Protein AF-A0A973W1R2-F1 (afdb_monomer_lite)

Foldseek 3Di:
DPPPDDQQDDPPVLVVVLVVLVVVLVVDDDPVVNVVSVVVNVVSVVVSDDPPDPDDVVRDDDPDD

pLDDT: mean 73.3, std 17.0, range [40.31, 94.19]

Secondary structure (DSSP, 8-state):
----PPP----HHHHHHHHHHHHHHHH---HHHHHHHHHHHHHHHHHHSPTT----GGG------

Radius of gyration: 13.62 Å; chains: 1; bounding box: 25×29×42 Å

Structure (mmCIF, N/CA/C/O backbone):
data_AF-A0A973W1R2-F1
#
_entry.id   AF-A0A973W1R2-F1
#
loop_
_atom_site.group_PDB
_atom_site.id
_atom_site.type_symbol
_atom_site.label_atom_id
_atom_site.label_alt_id
_atom_site.label_comp_id
_atom_site.label_asym_id
_atom_site.label_entity_id
_atom_site.label_seq_id
_atom_site.pdbx_PDB_ins_code
_atom_site.Cartn_x
_atom_site.Cartn_y
_atom_site.Cartn_z
_atom_site.occupancy
_atom_site.B_iso_or_equiv
_atom_site.auth_seq_id
_atom_site.auth_comp_id
_atom_site.auth_asym_id
_atom_site.auth_atom_id
_atom_site.pdbx_PDB_model_num
ATOM 1 N N . MET A 1 1 ? -2.910 5.854 30.579 1.00 41.53 1 MET A N 1
ATOM 2 C CA . MET A 1 1 ? -4.132 5.126 30.170 1.00 41.53 1 MET A CA 1
ATOM 3 C C . MET A 1 1 ? -3.775 4.219 29.002 1.00 41.53 1 MET A C 1
ATOM 5 O O . MET A 1 1 ? -3.142 4.727 28.080 1.00 41.53 1 MET A O 1
ATOM 9 N N . PRO A 1 2 ? -4.078 2.909 29.030 1.00 47.41 2 PRO A N 1
ATOM 10 C CA . PRO A 1 2 ? -3.855 2.060 27.866 1.00 47.41 2 PRO A CA 1
ATOM 11 C C . PRO A 1 2 ? -4.800 2.524 26.756 1.00 47.41 2 PRO A C 1
ATOM 13 O O . PRO A 1 2 ? -6.015 2.527 26.927 1.00 47.41 2 PRO A O 1
ATOM 16 N N . ILE A 1 3 ? -4.239 2.982 25.638 1.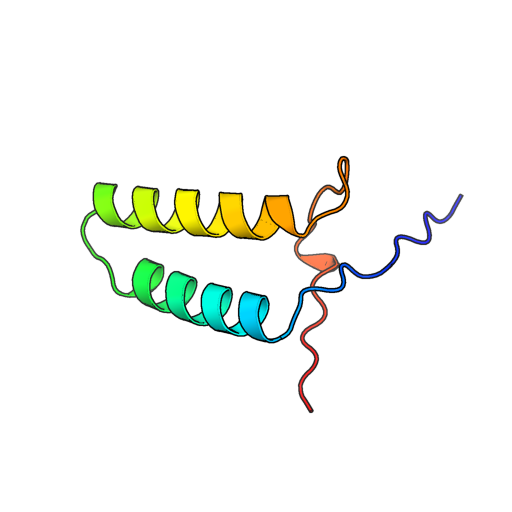00 56.91 3 ILE A N 1
ATOM 17 C CA . ILE A 1 3 ? -5.034 3.327 24.463 1.00 56.91 3 ILE A CA 1
ATOM 18 C C . ILE A 1 3 ? -5.437 1.997 23.826 1.00 56.91 3 ILE A C 1
ATOM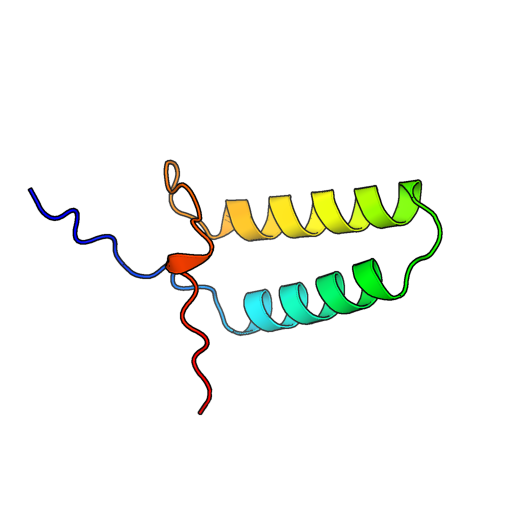 20 O O . ILE A 1 3 ? -4.643 1.375 23.124 1.00 56.91 3 ILE A O 1
ATOM 24 N N . THR A 1 4 ? -6.654 1.536 24.097 1.00 53.16 4 THR A N 1
ATOM 25 C CA . THR A 1 4 ? -7.291 0.432 23.373 1.00 53.16 4 THR A CA 1
ATOM 26 C C . THR A 1 4 ? -7.619 0.910 21.960 1.00 53.16 4 THR A C 1
ATOM 28 O O . THR A 1 4 ? -8.721 1.363 21.661 1.00 53.16 4 THR A O 1
ATOM 31 N N . ARG A 1 5 ? -6.619 0.880 21.076 1.00 56.28 5 ARG A N 1
ATOM 32 C CA . ARG A 1 5 ? -6.815 1.176 19.656 1.00 56.28 5 ARG A CA 1
ATOM 33 C C . ARG A 1 5 ? -7.509 -0.016 19.023 1.00 56.28 5 ARG A C 1
ATOM 35 O O . ARG A 1 5 ? -7.007 -1.136 19.104 1.00 56.28 5 ARG A O 1
ATOM 42 N N . LYS A 1 6 ? -8.677 0.224 18.428 1.00 57.59 6 LYS A N 1
ATOM 43 C CA . LYS A 1 6 ? -9.352 -0.799 17.630 1.00 57.59 6 LYS A CA 1
ATOM 44 C C . LYS A 1 6 ? -8.401 -1.239 16.507 1.00 57.59 6 LYS A C 1
ATOM 46 O O . LYS A 1 6 ? -7.765 -0.364 15.912 1.00 57.59 6 LYS A O 1
ATOM 51 N N . PRO A 1 7 ? -8.275 -2.549 16.236 1.00 63.03 7 PRO A N 1
ATOM 52 C CA . PRO A 1 7 ? -7.573 -3.028 15.054 1.00 63.03 7 PRO A CA 1
ATOM 53 C C . PRO A 1 7 ? -8.111 -2.308 13.818 1.00 63.03 7 PRO A C 1
ATOM 55 O O . PRO A 1 7 ? -9.315 -2.077 13.714 1.00 63.03 7 PRO A O 1
ATOM 58 N N . ILE A 1 8 ? -7.222 -1.924 12.905 1.00 66.56 8 ILE A N 1
ATOM 59 C CA . ILE A 1 8 ? -7.640 -1.358 11.624 1.00 66.56 8 ILE A CA 1
ATOM 60 C C . ILE A 1 8 ? -8.279 -2.503 10.841 1.00 66.56 8 ILE A C 1
ATOM 62 O O . ILE A 1 8 ? -7.591 -3.429 10.412 1.00 66.56 8 ILE A O 1
ATOM 66 N N . GLU A 1 9 ? -9.598 -2.462 10.695 1.00 70.69 9 GLU A N 1
ATOM 67 C CA . GLU A 1 9 ? -10.327 -3.425 9.879 1.00 70.69 9 GLU A CA 1
ATOM 68 C C . GLU A 1 9 ? -10.158 -3.042 8.409 1.00 70.69 9 GLU A C 1
ATOM 70 O O . GLU A 1 9 ? -10.874 -2.199 7.873 1.00 70.69 9 GLU A O 1
ATOM 75 N N . ILE A 1 10 ? -9.156 -3.637 7.760 1.00 73.44 10 ILE A N 1
ATOM 76 C CA . ILE A 1 10 ? -8.947 -3.487 6.320 1.00 73.44 10 ILE A CA 1
ATOM 77 C C . ILE A 1 10 ? -9.844 -4.502 5.600 1.00 73.44 10 ILE A C 1
ATOM 79 O O . ILE A 1 10 ? -9.735 -5.701 5.878 1.00 73.44 10 ILE A O 1
ATOM 83 N N . PRO A 1 11 ? -10.697 -4.077 4.647 1.00 82.88 11 PRO A N 1
ATOM 84 C CA . PRO A 1 11 ? -11.484 -5.010 3.853 1.00 82.88 11 PRO A CA 1
ATOM 85 C C . PRO A 1 11 ? -10.580 -6.033 3.135 1.00 82.88 11 PRO A C 1
ATOM 87 O O . PRO A 1 11 ? -9.539 -5.649 2.595 1.00 82.88 11 PRO A O 1
ATOM 90 N N . PRO A 1 12 ? -10.965 -7.320 3.034 1.00 80.81 12 PRO A N 1
ATOM 91 C CA . PRO A 1 12 ? -10.122 -8.357 2.426 1.00 80.81 12 PRO A CA 1
ATOM 92 C C . PRO A 1 12 ? -9.668 -8.034 0.995 1.00 80.81 12 PRO A C 1
ATOM 94 O O . PRO A 1 12 ? -8.564 -8.392 0.591 1.00 80.81 12 PRO A O 1
ATOM 97 N N . GLN A 1 13 ? -10.505 -7.332 0.227 1.00 83.81 13 GLN A N 1
ATOM 98 C CA . GLN A 1 13 ? -10.172 -6.875 -1.123 1.00 83.81 13 GLN A CA 1
ATOM 99 C C . GLN A 1 13 ? -9.018 -5.862 -1.124 1.00 83.81 13 GLN A C 1
ATOM 101 O O . GLN A 1 13 ? -8.106 -5.971 -1.938 1.00 83.81 13 GLN A O 1
ATOM 106 N N . VAL A 1 14 ? -9.020 -4.930 -0.172 1.00 81.75 14 VAL A N 1
ATOM 107 C CA . VAL A 1 14 ? -7.981 -3.904 -0.013 1.00 81.75 14 VAL A CA 1
ATOM 108 C C . VAL A 1 14 ? -6.670 -4.544 0.438 1.00 81.75 14 VAL A C 1
ATOM 110 O O . VAL A 1 14 ? -5.610 -4.204 -0.076 1.00 81.75 14 VAL A O 1
ATOM 113 N N . ALA A 1 15 ? -6.728 -5.540 1.329 1.00 83.81 15 ALA A N 1
ATOM 114 C CA . ALA A 1 15 ? -5.545 -6.298 1.741 1.00 83.81 15 ALA A CA 1
ATOM 115 C C . ALA A 1 15 ? -4.906 -7.074 0.571 1.00 83.81 15 ALA A C 1
ATOM 117 O O . ALA A 1 15 ? -3.681 -7.117 0.447 1.00 83.81 15 ALA A O 1
ATOM 118 N N . ARG A 1 16 ? -5.721 -7.657 -0.321 1.00 87.19 16 ARG A N 1
ATOM 119 C CA . ARG A 1 16 ? -5.232 -8.327 -1.540 1.00 87.19 16 ARG A CA 1
ATOM 120 C C . ARG A 1 16 ? -4.591 -7.342 -2.513 1.00 87.19 16 ARG A C 1
ATOM 122 O O . ARG A 1 16 ? -3.519 -7.642 -3.033 1.00 87.19 16 ARG A O 1
ATOM 129 N N . GLN A 1 17 ? -5.216 -6.183 -2.720 1.00 86.81 17 GLN A N 1
ATOM 130 C CA . GLN A 1 17 ? -4.662 -5.131 -3.571 1.00 86.81 17 GLN A CA 1
ATOM 131 C C . GLN A 1 17 ? -3.332 -4.614 -3.011 1.00 86.81 17 GLN A C 1
ATOM 133 O O . GLN A 1 17 ? -2.345 -4.566 -3.734 1.00 86.81 17 GLN A O 1
ATOM 138 N N . PHE A 1 18 ? -3.260 -4.367 -1.701 1.00 85.50 18 PHE A N 1
ATOM 139 C CA . PHE A 1 18 ? -2.025 -3.979 -1.018 1.00 85.50 18 PHE A CA 1
ATOM 140 C C . PHE A 1 18 ? -0.899 -4.999 -1.240 1.00 85.50 18 PHE A C 1
ATOM 142 O O . PHE A 1 18 ? 0.229 -4.634 -1.565 1.00 85.50 18 PHE A O 1
ATOM 149 N N . ALA A 1 19 ? -1.197 -6.294 -1.101 1.00 87.81 19 ALA A N 1
ATOM 150 C CA . ALA A 1 19 ? -0.212 -7.346 -1.330 1.00 87.81 19 ALA A CA 1
ATOM 151 C C . ALA A 1 19 ? 0.254 -7.412 -2.797 1.00 87.81 19 ALA A C 1
ATOM 153 O O . ALA A 1 19 ? 1.420 -7.721 -3.050 1.00 87.81 19 ALA A O 1
ATOM 154 N N . ALA A 1 20 ? -0.630 -7.137 -3.761 1.00 90.81 20 ALA A N 1
ATOM 155 C CA . ALA A 1 20 ? -0.276 -7.062 -5.177 1.00 90.81 20 ALA A CA 1
ATOM 156 C C . ALA A 1 20 ? 0.618 -5.847 -5.472 1.00 90.81 20 ALA A C 1
ATOM 158 O O . ALA A 1 20 ? 1.662 -6.002 -6.106 1.00 90.81 20 ALA A O 1
ATOM 159 N N . ASP A 1 21 ? 0.269 -4.676 -4.938 1.00 87.50 21 ASP A N 1
ATOM 160 C CA . ASP A 1 21 ? 1.041 -3.446 -5.119 1.00 87.50 21 ASP A CA 1
ATOM 161 C C . ASP A 1 21 ? 2.436 -3.563 -4.495 1.00 87.50 21 ASP A C 1
ATOM 163 O O . ASP A 1 21 ? 3.428 -3.194 -5.118 1.00 87.50 21 ASP A O 1
ATOM 167 N N . MET A 1 22 ? 2.553 -4.164 -3.306 1.00 89.06 22 MET A N 1
ATOM 168 C CA . MET A 1 22 ? 3.857 -4.411 -2.679 1.00 89.06 22 MET A CA 1
ATOM 169 C C . MET A 1 22 ? 4.720 -5.368 -3.507 1.00 89.06 22 MET A C 1
ATOM 171 O O . MET A 1 22 ? 5.929 -5.165 -3.622 1.00 89.06 22 MET A O 1
ATOM 175 N N . LYS A 1 23 ? 4.127 -6.391 -4.137 1.00 91.69 23 LYS A N 1
ATOM 176 C CA . LYS A 1 23 ? 4.863 -7.258 -5.072 1.00 91.69 23 LYS A CA 1
ATOM 177 C C . LYS A 1 23 ? 5.356 -6.475 -6.288 1.00 91.69 23 LYS A C 1
ATOM 179 O O . LYS A 1 23 ? 6.517 -6.632 -6.657 1.00 91.69 23 LYS A O 1
ATOM 184 N N . ALA A 1 24 ? 4.516 -5.618 -6.870 1.00 90.38 24 ALA A N 1
ATOM 185 C CA . ALA A 1 24 ? 4.904 -4.757 -7.986 1.00 90.38 24 ALA A CA 1
ATOM 186 C C . ALA A 1 24 ? 6.024 -3.783 -7.584 1.00 90.38 24 ALA A C 1
ATOM 188 O O . ALA A 1 24 ? 7.024 -3.678 -8.286 1.00 90.38 24 ALA A O 1
ATOM 189 N N . TYR A 1 25 ? 5.927 -3.163 -6.406 1.00 89.31 25 TYR A N 1
ATOM 190 C CA . TYR A 1 25 ? 6.963 -2.288 -5.853 1.00 89.31 25 TYR A CA 1
ATOM 191 C C . TYR A 1 25 ? 8.312 -3.001 -5.689 1.00 89.31 25 TYR A C 1
ATOM 193 O O . TYR A 1 25 ? 9.371 -2.420 -5.936 1.00 89.31 25 TYR A O 1
ATOM 201 N N . HIS A 1 26 ? 8.306 -4.260 -5.247 1.00 89.12 26 HIS A N 1
ATOM 202 C CA . HIS A 1 26 ? 9.536 -5.036 -5.090 1.00 89.12 26 HIS A CA 1
ATOM 203 C C . HIS A 1 26 ? 10.114 -5.535 -6.419 1.00 89.12 26 HIS A C 1
ATOM 205 O O . HIS A 1 26 ? 11.331 -5.683 -6.505 1.00 89.12 26 HIS A O 1
ATOM 211 N N . ALA A 1 27 ? 9.272 -5.775 -7.426 1.00 93.00 27 ALA A N 1
ATOM 212 C CA . ALA A 1 27 ? 9.694 -6.213 -8.754 1.00 93.00 27 ALA A CA 1
ATOM 213 C C . ALA A 1 27 ? 10.166 -5.059 -9.659 1.00 93.00 27 ALA A C 1
ATOM 215 O O . ALA A 1 27 ? 10.970 -5.285 -10.563 1.00 93.00 27 ALA A O 1
ATOM 216 N N . GLU A 1 28 ? 9.672 -3.843 -9.426 1.00 92.44 28 GLU A N 1
ATOM 217 C CA . GLU A 1 28 ? 10.000 -2.660 -10.217 1.00 92.44 28 GLU A CA 1
ATOM 218 C C . GLU A 1 28 ? 11.425 -2.156 -9.934 1.00 92.44 28 GLU A C 1
ATOM 220 O O . GLU A 1 28 ? 11.856 -2.045 -8.781 1.00 92.44 28 GLU A O 1
ATOM 225 N N . GLN A 1 29 ? 12.152 -1.844 -11.008 1.00 92.12 29 GLN A N 1
ATOM 226 C CA . GLN A 1 29 ? 13.540 -1.377 -10.969 1.00 92.12 29 GLN A CA 1
ATOM 227 C C . GLN A 1 29 ? 13.638 0.137 -11.181 1.00 92.12 29 GLN A C 1
ATOM 229 O O . GLN A 1 29 ? 14.590 0.754 -10.704 1.00 92.12 29 GLN A O 1
ATOM 234 N N . ASP A 1 30 ? 12.660 0.748 -11.858 1.00 94.19 30 ASP A N 1
ATOM 235 C CA . ASP A 1 30 ? 12.613 2.196 -12.036 1.00 94.19 30 ASP A CA 1
ATOM 236 C C . ASP A 1 30 ? 12.112 2.897 -10.768 1.00 94.19 30 ASP A C 1
ATOM 238 O O . ASP A 1 30 ? 10.986 2.694 -10.311 1.00 94.19 30 ASP A O 1
ATOM 242 N N . ASN A 1 31 ? 12.943 3.777 -10.209 1.00 89.44 31 ASN A N 1
ATOM 243 C CA . ASN A 1 31 ? 12.620 4.476 -8.965 1.00 89.44 31 ASN A CA 1
ATOM 244 C C . ASN A 1 31 ? 11.364 5.357 -9.079 1.00 89.44 31 ASN A C 1
ATOM 246 O O . ASN A 1 31 ? 10.611 5.456 -8.114 1.00 89.44 31 ASN A O 1
ATOM 250 N N . ASN A 1 32 ? 11.084 5.952 -10.246 1.00 91.75 32 ASN A N 1
ATOM 251 C CA . ASN A 1 32 ? 9.892 6.788 -10.411 1.00 91.75 32 ASN A CA 1
ATOM 252 C C . ASN A 1 32 ? 8.615 5.939 -10.429 1.00 91.75 32 ASN A C 1
ATOM 254 O O . ASN A 1 32 ? 7.588 6.343 -9.883 1.00 91.75 32 ASN A O 1
ATOM 258 N N . GLN A 1 33 ? 8.660 4.757 -11.046 1.00 87.81 33 GLN A N 1
ATOM 259 C CA . GLN A 1 33 ? 7.545 3.812 -11.022 1.00 87.81 33 GLN A CA 1
ATOM 260 C C . GLN A 1 33 ? 7.336 3.230 -9.621 1.00 87.81 33 GLN A C 1
ATOM 262 O O . GLN A 1 33 ? 6.194 3.132 -9.169 1.00 87.81 33 GLN A O 1
ATOM 267 N N . ARG A 1 34 ? 8.414 2.939 -8.882 1.00 88.69 34 ARG A N 1
ATOM 268 C CA . ARG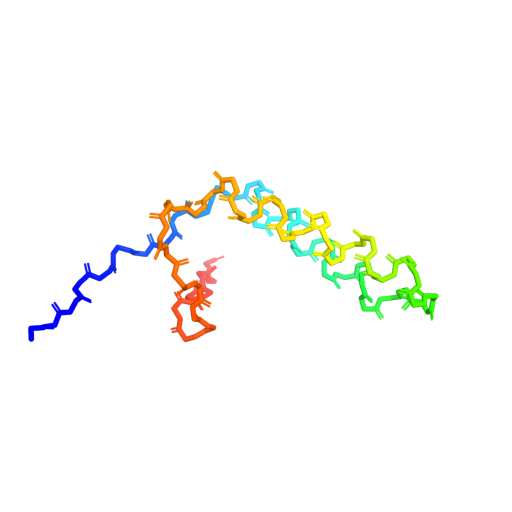 A 1 34 ? 8.321 2.536 -7.468 1.00 88.69 34 ARG A CA 1
ATOM 269 C C . ARG A 1 34 ? 7.630 3.593 -6.616 1.00 88.69 34 ARG A C 1
ATOM 271 O O . ARG A 1 34 ? 6.723 3.255 -5.856 1.00 88.69 34 ARG A O 1
ATOM 278 N N . ASP A 1 35 ? 7.995 4.861 -6.785 1.00 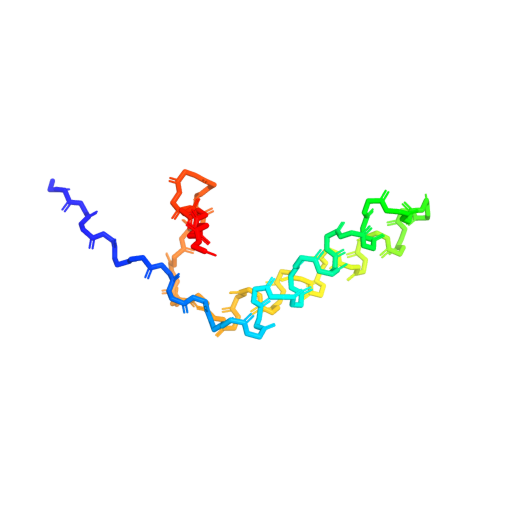89.25 35 ASP A N 1
ATOM 279 C CA . ASP A 1 35 ? 7.367 5.966 -6.057 1.00 89.25 35 ASP A CA 1
ATOM 280 C C . ASP A 1 35 ? 5.878 6.100 -6.391 1.00 89.25 35 ASP A C 1
ATOM 282 O O . ASP A 1 35 ? 5.056 6.304 -5.495 1.00 89.25 35 ASP A O 1
ATOM 286 N N . ARG A 1 36 ? 5.492 5.913 -7.660 1.00 89.81 36 ARG A N 1
ATOM 287 C CA . ARG A 1 36 ? 4.075 5.902 -8.059 1.00 89.81 36 ARG A CA 1
ATOM 288 C C . ARG A 1 36 ? 3.290 4.797 -7.362 1.00 89.81 36 ARG A C 1
ATOM 290 O O . ARG A 1 36 ? 2.200 5.065 -6.855 1.00 89.81 36 ARG A O 1
ATOM 297 N N . ILE A 1 37 ? 3.846 3.587 -7.304 1.00 86.38 37 ILE A N 1
ATOM 298 C CA . ILE A 1 37 ? 3.221 2.455 -6.610 1.00 86.38 37 ILE A CA 1
ATOM 299 C C . ILE A 1 37 ? 3.087 2.777 -5.116 1.00 86.38 37 ILE A C 1
ATOM 301 O O . ILE A 1 37 ? 1.995 2.673 -4.564 1.00 86.38 37 ILE A O 1
ATOM 305 N N . ALA A 1 38 ? 4.151 3.271 -4.478 1.00 86.00 38 ALA A N 1
ATOM 306 C CA . ALA A 1 38 ? 4.139 3.619 -3.058 1.00 86.00 38 ALA A CA 1
ATOM 307 C C . ALA A 1 38 ? 3.098 4.702 -2.713 1.00 86.00 38 ALA A C 1
ATOM 309 O O . ALA A 1 38 ? 2.397 4.591 -1.701 1.00 86.00 38 ALA A O 1
ATOM 310 N N . VAL A 1 39 ? 2.956 5.734 -3.553 1.00 88.38 39 VAL A N 1
ATOM 311 C CA . VAL A 1 39 ? 1.938 6.783 -3.377 1.00 88.38 39 VAL A CA 1
ATOM 312 C C . VAL A 1 39 ? 0.526 6.217 -3.528 1.00 88.38 39 VAL A C 1
ATOM 314 O O . VAL A 1 39 ? -0.326 6.504 -2.683 1.00 88.38 39 VAL A O 1
ATOM 317 N N . GLY A 1 40 ? 0.284 5.390 -4.550 1.00 84.69 40 GLY A N 1
ATOM 318 C CA . GLY A 1 40 ? -1.012 4.742 -4.773 1.00 84.69 40 GLY A CA 1
ATOM 319 C C . GLY A 1 40 ? -1.425 3.861 -3.593 1.00 84.69 40 GLY A C 1
ATOM 320 O O . GLY A 1 40 ? -2.506 4.035 -3.027 1.00 84.69 40 GLY A O 1
ATOM 321 N N . THR A 1 41 ? -0.518 2.996 -3.136 1.00 84.69 41 THR A N 1
ATOM 322 C CA . THR A 1 41 ? -0.743 2.122 -1.978 1.00 84.69 41 THR A CA 1
ATOM 323 C C . THR A 1 41 ? -0.999 2.922 -0.698 1.00 84.69 41 THR A C 1
ATOM 325 O O . THR A 1 41 ? -1.864 2.562 0.104 1.00 84.69 41 THR A O 1
ATOM 328 N N . ARG A 1 42 ? -0.293 4.045 -0.499 1.00 83.44 42 ARG A N 1
ATOM 329 C CA . ARG A 1 42 ? -0.513 4.934 0.651 1.00 83.44 42 ARG A CA 1
ATOM 330 C C . ARG A 1 42 ? -1.886 5.601 0.612 1.00 83.44 42 ARG A C 1
ATOM 332 O O . ARG A 1 42 ? -2.520 5.685 1.660 1.00 83.44 42 ARG A O 1
ATOM 339 N N . HIS A 1 43 ? -2.333 6.088 -0.547 1.00 83.62 43 HIS A N 1
ATOM 340 C CA . HIS A 1 43 ? -3.652 6.714 -0.682 1.00 83.62 43 HIS A CA 1
ATOM 341 C C . HIS A 1 43 ? -4.763 5.724 -0.325 1.00 83.62 43 HIS A C 1
ATOM 343 O O . HIS A 1 43 ? -5.571 6.008 0.555 1.00 83.62 43 HIS A O 1
ATOM 349 N N . MET A 1 44 ? -4.708 4.523 -0.906 1.00 82.00 44 MET A N 1
ATOM 350 C CA . MET A 1 44 ? -5.655 3.446 -0.625 1.00 82.00 44 MET A CA 1
ATOM 351 C C . MET A 1 44 ? -5.710 3.097 0.872 1.00 82.00 44 MET A C 1
ATOM 353 O O . MET A 1 44 ? -6.785 2.945 1.441 1.00 82.00 44 MET A O 1
ATOM 357 N N . LEU A 1 45 ? -4.564 2.998 1.556 1.00 78.88 45 LEU A N 1
ATOM 358 C CA . LEU A 1 45 ? -4.551 2.717 2.998 1.00 78.88 45 LEU A CA 1
ATOM 359 C C . LEU A 1 45 ? -5.123 3.864 3.839 1.00 78.88 45 LEU A C 1
ATOM 361 O O . LEU A 1 45 ? -5.745 3.606 4.871 1.00 78.88 45 LEU A O 1
ATOM 365 N N . LEU A 1 46 ? -4.921 5.116 3.418 1.00 78.12 46 LEU A N 1
ATOM 366 C CA . LEU A 1 46 ? -5.485 6.287 4.093 1.00 78.12 46 LEU A CA 1
ATOM 367 C C . LEU A 1 46 ? -7.010 6.337 3.994 1.00 78.12 46 LEU A C 1
ATOM 369 O O . LEU A 1 46 ? -7.652 6.712 4.968 1.00 78.12 46 LEU A O 1
ATOM 373 N N . GLU A 1 47 ? -7.594 5.896 2.880 1.00 79.88 47 GLU A N 1
ATOM 374 C CA . GLU A 1 47 ? -9.054 5.808 2.715 1.00 79.88 47 GLU A CA 1
ATOM 375 C C . GLU A 1 47 ? -9.705 4.824 3.699 1.00 79.88 47 GLU A C 1
ATOM 377 O O . GLU A 1 47 ? -10.865 4.988 4.076 1.00 79.88 47 GLU A O 1
ATOM 382 N N . HIS A 1 48 ? -8.948 3.827 4.165 1.00 72.06 48 HIS A N 1
ATOM 383 C CA . HIS A 1 48 ? -9.421 2.808 5.104 1.00 72.06 48 HIS A CA 1
ATOM 384 C C . HIS A 1 48 ? -8.903 2.984 6.534 1.00 72.06 48 HIS A C 1
ATOM 386 O O . HIS A 1 48 ? -9.271 2.206 7.417 1.00 72.06 48 HIS A O 1
ATOM 392 N N . THR A 1 49 ? -8.070 3.994 6.799 1.00 66.38 49 THR A N 1
ATOM 393 C CA . THR A 1 49 ? -7.655 4.305 8.168 1.00 66.38 49 THR A CA 1
ATOM 394 C C . THR A 1 49 ? -8.513 5.417 8.759 1.00 66.38 49 THR A C 1
ATOM 396 O O . THR A 1 49 ? -8.690 6.459 8.133 1.00 66.38 49 THR A O 1
ATOM 399 N N . PRO A 1 50 ? -9.008 5.260 10.000 1.00 64.69 50 PRO A N 1
ATOM 400 C CA . PRO A 1 50 ? -9.682 6.349 10.691 1.00 64.69 50 PRO A CA 1
ATOM 401 C C . PRO A 1 50 ? -8.751 7.560 10.792 1.00 64.69 50 PRO A C 1
ATOM 403 O O . PRO A 1 50 ? -7.589 7.415 11.201 1.00 64.69 50 PRO A O 1
ATOM 406 N N . THR A 1 51 ? -9.258 8.745 10.449 1.00 57.06 51 THR A N 1
ATOM 407 C CA . THR A 1 51 ? -8.522 10.012 10.498 1.00 57.06 51 THR A CA 1
ATOM 408 C C . THR A 1 51 ? -7.836 10.174 11.860 1.00 57.06 51 THR A C 1
ATOM 410 O O . THR A 1 51 ? -8.496 10.220 12.895 1.00 57.06 51 THR A O 1
ATOM 413 N N . GLY A 1 52 ? -6.498 10.220 11.872 1.00 56.09 52 GLY A N 1
ATOM 414 C CA . GLY A 1 52 ? -5.685 10.318 13.096 1.00 56.09 52 GLY A CA 1
ATOM 415 C C . GLY A 1 52 ? -4.984 9.026 13.543 1.00 56.09 52 GLY A C 1
ATOM 416 O O . GLY A 1 52 ? -4.205 9.055 14.499 1.00 56.09 52 GLY A O 1
ATOM 417 N N . THR A 1 53 ? -5.179 7.903 12.845 1.00 57.69 53 THR A N 1
ATOM 418 C CA . THR A 1 53 ? -4.485 6.642 13.156 1.00 57.69 53 THR A CA 1
ATOM 419 C C . THR A 1 53 ? -3.068 6.649 12.574 1.00 57.69 53 THR A C 1
ATOM 421 O O . THR A 1 53 ? -2.867 6.498 11.372 1.00 57.69 53 THR A O 1
ATOM 424 N N . LYS A 1 54 ? -2.046 6.805 13.426 1.00 57.50 5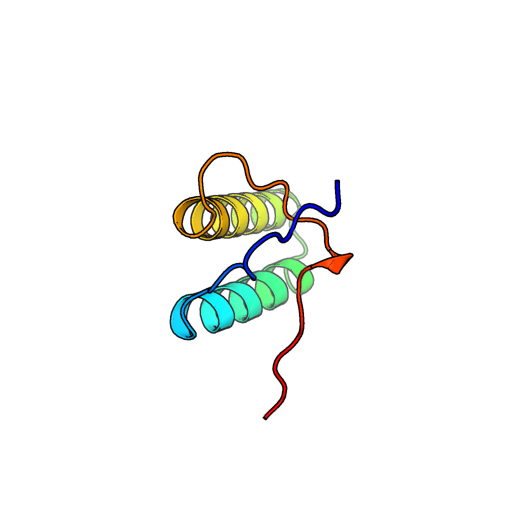4 LYS A N 1
ATOM 425 C CA . LYS A 1 54 ? -0.657 6.489 13.049 1.00 57.50 54 LYS A CA 1
ATOM 426 C C . LYS A 1 54 ? -0.527 4.970 12.935 1.00 57.50 54 LYS A C 1
ATOM 428 O O . LYS A 1 54 ? -0.336 4.327 13.961 1.00 57.50 54 LYS A O 1
ATOM 433 N N . LEU A 1 55 ? -0.607 4.435 11.715 1.00 55.59 55 LEU A N 1
ATOM 434 C CA . LEU A 1 55 ? -0.263 3.046 11.384 1.00 55.59 55 LEU A CA 1
ATOM 435 C C . LEU A 1 55 ? 1.157 2.748 11.884 1.00 55.59 55 LEU A C 1
ATOM 437 O O . LEU A 1 55 ? 2.146 3.135 11.259 1.00 55.59 55 LEU A O 1
ATOM 441 N N . ARG A 1 56 ? 1.275 2.104 13.047 1.00 58.75 56 ARG A N 1
ATOM 442 C CA . ARG A 1 56 ? 2.545 1.533 13.493 1.00 58.75 56 ARG A CA 1
ATOM 443 C C . ARG A 1 56 ? 2.617 0.104 12.978 1.00 58.75 56 ARG A C 1
ATOM 445 O O . ARG A 1 56 ? 1.678 -0.659 13.163 1.00 58.75 56 ARG A O 1
ATOM 452 N N . LEU A 1 57 ? 3.748 -0.277 12.383 1.00 53.66 57 LEU A N 1
ATOM 453 C CA . LEU A 1 57 ? 3.984 -1.639 11.873 1.00 53.66 57 LEU A CA 1
ATOM 454 C C . LEU A 1 57 ? 3.719 -2.733 12.927 1.00 53.66 57 LEU A C 1
ATOM 456 O O . LEU A 1 57 ? 3.328 -3.838 12.578 1.00 53.66 57 LEU A O 1
ATOM 460 N N . SER A 1 58 ? 3.847 -2.407 14.217 1.00 51.72 58 SER A N 1
ATOM 461 C CA . SER A 1 58 ? 3.514 -3.285 15.347 1.00 51.72 58 SER A CA 1
ATOM 462 C C . SER A 1 58 ? 2.021 -3.617 15.503 1.00 51.72 58 SER A C 1
ATOM 464 O O . SER A 1 58 ? 1.682 -4.505 16.277 1.00 51.72 58 SER A O 1
ATOM 466 N N . GLU A 1 59 ? 1.122 -2.880 14.844 1.00 50.72 59 GLU A N 1
ATOM 467 C CA . GLU A 1 59 ? -0.339 -3.027 14.956 1.00 50.72 59 GLU A CA 1
ATOM 468 C C . GLU A 1 59 ? -0.944 -3.838 13.790 1.00 50.72 59 GLU A C 1
ATOM 470 O O . GLU A 1 59 ? -2.113 -4.219 13.851 1.00 50.72 59 GLU A O 1
ATOM 475 N N . VAL A 1 60 ? -0.160 -4.158 12.751 1.00 50.16 60 VAL A N 1
ATOM 476 C CA . VAL A 1 60 ? -0.591 -5.026 11.644 1.00 50.16 60 VAL A CA 1
ATOM 477 C C . VAL A 1 60 ? -0.468 -6.486 12.088 1.00 50.16 60 VAL A C 1
ATOM 479 O O . VAL A 1 60 ? 0.586 -7.106 11.973 1.00 50.16 60 VAL A O 1
ATOM 482 N N . LYS A 1 61 ? -1.552 -7.049 12.631 1.00 46.69 61 LYS A N 1
ATOM 483 C CA . LYS A 1 61 ? -1.661 -8.496 12.862 1.00 46.69 61 LYS A CA 1
ATOM 484 C C . LYS A 1 61 ? -2.021 -9.192 11.550 1.00 46.69 61 LYS A C 1
ATOM 486 O O . LYS A 1 61 ? -3.135 -9.044 11.056 1.00 46.69 61 LYS A O 1
ATOM 491 N N . SER A 1 62 ? -1.092 -9.980 11.017 1.00 41.38 62 SER A N 1
ATOM 492 C CA . SER A 1 62 ? -1.363 -10.950 9.955 1.00 41.38 62 SER A CA 1
ATOM 493 C C . SER A 1 62 ? -2.364 -11.990 10.465 1.00 41.38 62 SER A C 1
ATOM 495 O O . SER A 1 62 ? -2.006 -12.868 11.249 1.00 41.38 62 SER A O 1
ATOM 497 N N . TYR A 1 63 ? -3.623 -11.897 10.041 1.00 43.91 63 TYR A N 1
ATOM 498 C CA . TYR A 1 63 ? -4.552 -13.018 10.141 1.00 43.91 63 TYR A CA 1
ATOM 499 C C . TYR A 1 63 ? -4.170 -14.029 9.057 1.00 43.91 63 TYR A C 1
ATOM 501 O O . TYR A 1 63 ? -4.490 -13.843 7.887 1.00 43.91 63 TYR A O 1
ATOM 509 N N . SER A 1 64 ? -3.433 -15.067 9.451 1.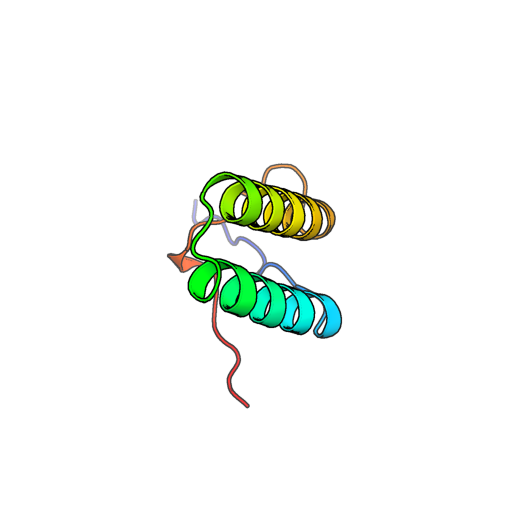00 40.56 64 SER A N 1
ATOM 510 C CA . SER A 1 64 ? -3.311 -16.302 8.680 1.00 40.56 64 SER A CA 1
ATOM 511 C C . SER A 1 64 ? -4.374 -17.257 9.218 1.00 40.56 64 SER A C 1
ATOM 513 O O . SER A 1 64 ? -4.273 -17.691 10.365 1.00 40.56 64 SER A O 1
ATOM 515 N N . SER A 1 65 ? -5.396 -17.535 8.413 1.00 40.31 65 SER A N 1
ATOM 516 C CA . SER A 1 65 ? -6.289 -18.687 8.554 1.00 40.31 65 SER A CA 1
ATOM 517 C C . SER A 1 65 ? -6.327 -19.433 7.235 1.00 40.31 65 SER A C 1
ATOM 519 O O . SER A 1 65 ? -6.106 -18.778 6.191 1.00 40.31 65 SER A O 1
#

Organism: NCBI:txid1404411

Sequence (65 aa):
MPITRKPIEIPPQVARQFAADMKAYHAEQDNNQRDRIAVGTRHMLLEHTPTGTKLRLSEVKSYSS